Protein AF-A0A3L6LTM4-F1 (afdb_monomer)

Structure (mmCIF, N/CA/C/O backbone):
data_AF-A0A3L6LTM4-F1
#
_entry.id   AF-A0A3L6LTM4-F1
#
loop_
_atom_site.group_PDB
_atom_site.id
_atom_site.type_symbol
_atom_site.label_atom_id
_atom_site.label_alt_id
_atom_site.label_comp_id
_atom_site.label_asym_id
_atom_site.label_entity_id
_atom_site.label_seq_id
_atom_site.pdbx_PDB_ins_code
_atom_site.Cartn_x
_atom_site.Cartn_y
_atom_site.Cartn_z
_atom_site.occupancy
_atom_site.B_iso_or_equiv
_atom_site.auth_seq_id
_atom_site.auth_comp_id
_atom_site.auth_asym_id
_atom_site.auth_atom_id
_atom_site.pdbx_PDB_model_num
ATOM 1 N N . MET A 1 1 ? -9.441 7.353 13.282 1.00 78.56 1 MET A N 1
ATOM 2 C CA . MET A 1 1 ? -9.533 6.423 12.141 1.00 78.56 1 MET A CA 1
ATOM 3 C C . MET A 1 1 ? -8.246 5.631 12.126 1.00 78.56 1 MET A C 1
ATOM 5 O O . MET A 1 1 ? -7.185 6.249 12.117 1.00 78.56 1 MET A O 1
ATOM 9 N N . LYS A 1 2 ? -8.352 4.312 12.266 1.00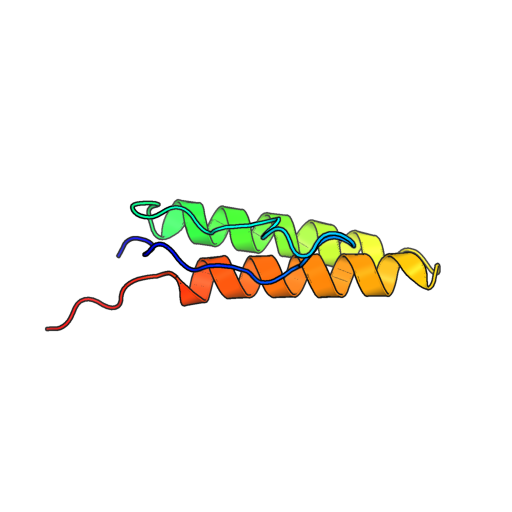 88.31 2 LYS A N 1
ATOM 10 C CA . LYS A 1 2 ? -7.219 3.384 12.304 1.00 88.31 2 LYS A CA 1
ATOM 11 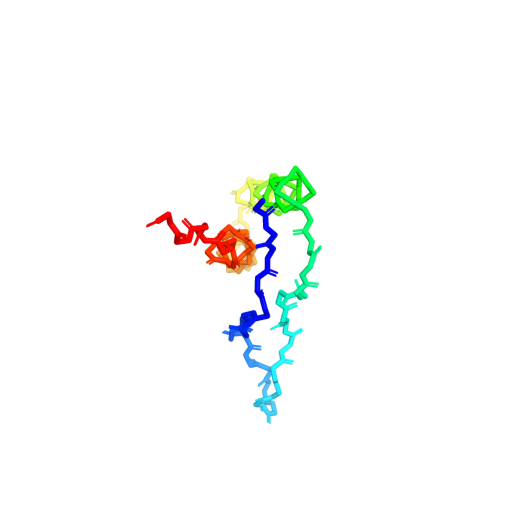C C . LYS A 1 2 ? -7.437 2.306 11.249 1.00 88.31 2 LYS A C 1
ATOM 13 O O . LYS A 1 2 ? -8.565 2.123 10.800 1.00 88.31 2 LYS A O 1
ATOM 18 N N . THR A 1 3 ? -6.384 1.614 10.846 1.00 85.50 3 THR A N 1
ATOM 19 C CA . THR A 1 3 ? -6.503 0.476 9.932 1.00 85.50 3 THR A CA 1
ATOM 20 C C . THR A 1 3 ? -7.107 -0.749 10.628 1.00 85.50 3 THR A C 1
ATOM 22 O O . THR A 1 3 ? -6.811 -1.029 11.791 1.00 85.50 3 THR A O 1
ATOM 25 N N . ALA A 1 4 ? -7.910 -1.516 9.902 1.00 83.00 4 ALA A N 1
ATOM 26 C CA . ALA A 1 4 ? -8.239 -2.904 10.175 1.00 83.00 4 ALA A CA 1
ATOM 27 C C . ALA A 1 4 ? -7.181 -3.825 9.551 1.00 83.00 4 ALA A C 1
ATOM 29 O O . ALA A 1 4 ? -6.431 -3.433 8.655 1.00 83.00 4 ALA A O 1
ATOM 30 N N . ALA A 1 5 ? -7.144 -5.081 9.994 1.00 82.56 5 ALA A N 1
ATOM 31 C CA . ALA A 1 5 ? -6.329 -6.086 9.330 1.00 82.56 5 ALA A CA 1
ATOM 32 C C . ALA A 1 5 ? -6.985 -6.482 7.999 1.00 82.56 5 ALA A C 1
ATOM 34 O O . ALA A 1 5 ? -8.018 -7.153 8.000 1.00 82.56 5 ALA A O 1
ATOM 35 N N . ILE A 1 6 ? -6.384 -6.088 6.872 1.00 77.44 6 ILE A N 1
ATOM 36 C CA . ILE A 1 6 ? -6.830 -6.506 5.538 1.00 77.44 6 ILE A CA 1
ATOM 37 C C . ILE A 1 6 ? -5.748 -7.372 4.883 1.00 77.44 6 ILE A C 1
ATOM 39 O O . ILE A 1 6 ? -4.607 -6.918 4.731 1.00 77.44 6 ILE A O 1
ATOM 43 N N . PRO A 1 7 ? -6.080 -8.611 4.471 1.00 67.19 7 PRO A N 1
ATOM 44 C CA . PRO A 1 7 ? -5.172 -9.421 3.679 1.00 67.19 7 PRO A CA 1
ATOM 45 C C . PRO A 1 7 ? -5.002 -8.798 2.295 1.00 67.19 7 PRO A C 1
ATOM 47 O O . PRO A 1 7 ? -5.972 -8.582 1.568 1.00 67.19 7 PRO A O 1
ATOM 50 N N . PHE A 1 8 ? -3.756 -8.537 1.916 1.00 67.44 8 PHE A N 1
ATOM 51 C CA . PHE A 1 8 ? -3.412 -8.134 0.564 1.00 67.44 8 PHE A CA 1
ATOM 52 C C . PHE A 1 8 ? -2.919 -9.358 -0.203 1.00 67.44 8 PHE A C 1
ATOM 54 O O . PHE A 1 8 ? -1.866 -9.926 0.089 1.00 67.44 8 PHE A O 1
ATOM 61 N N . PHE A 1 9 ? -3.692 -9.796 -1.191 1.00 60.09 9 PHE A N 1
ATOM 62 C CA . PHE A 1 9 ? -3.378 -11.014 -1.927 1.00 60.09 9 PHE A CA 1
ATOM 63 C C . PHE A 1 9 ? -2.375 -10.756 -3.059 1.00 60.09 9 PHE A C 1
ATOM 65 O O . PHE A 1 9 ? -2.743 -10.609 -4.221 1.00 60.09 9 PHE A O 1
ATOM 72 N N . GLN A 1 10 ? -1.088 -10.806 -2.723 1.00 56.56 10 GLN A N 1
ATOM 73 C CA . GLN A 1 10 ? -0.098 -11.404 -3.614 1.00 56.56 10 GLN A CA 1
ATOM 74 C C . GLN A 1 10 ? 0.314 -12.753 -3.031 1.00 56.56 10 GLN A C 1
ATOM 76 O O . GLN A 1 10 ? 0.906 -12.824 -1.954 1.00 56.56 10 GLN A O 1
ATOM 81 N N . CYS A 1 11 ? -0.023 -13.826 -3.741 1.00 56.97 11 CYS A N 1
ATOM 82 C CA . CYS A 1 11 ? 0.469 -15.157 -3.424 1.00 56.97 11 CYS A CA 1
ATOM 83 C C . CYS A 1 11 ? 1.856 -15.342 -4.041 1.00 56.97 11 CYS A C 1
ATOM 85 O O . CYS A 1 11 ? 2.057 -15.036 -5.218 1.00 56.97 11 CYS A O 1
ATOM 87 N N . ASN A 1 12 ? 2.807 -15.891 -3.282 1.00 63.28 12 ASN A N 1
ATOM 88 C CA . ASN A 1 12 ? 4.000 -16.470 -3.905 1.00 63.28 12 ASN A CA 1
ATOM 89 C C . ASN A 1 12 ? 3.617 -17.735 -4.704 1.00 63.28 12 ASN A C 1
ATOM 91 O O . ASN A 1 12 ? 2.484 -18.216 -4.648 1.00 63.28 12 ASN A O 1
ATOM 95 N N . ALA A 1 13 ? 4.585 -18.338 -5.397 1.00 63.94 13 ALA A N 1
ATOM 96 C CA . ALA A 1 13 ? 4.383 -19.605 -6.111 1.00 63.94 13 ALA A CA 1
ATOM 97 C C . ALA A 1 13 ? 3.919 -20.779 -5.212 1.00 63.94 13 ALA A C 1
ATOM 99 O O . ALA A 1 13 ? 3.547 -21.828 -5.731 1.00 63.94 13 ALA A O 1
ATOM 100 N N . LYS A 1 14 ? 3.947 -20.621 -3.881 1.00 73.00 14 LYS A N 1
ATOM 101 C CA . LYS A 1 14 ? 3.485 -21.599 -2.886 1.00 73.00 14 LYS A CA 1
ATOM 102 C C . LYS A 1 14 ? 2.081 -21.296 -2.343 1.00 73.00 14 LYS A C 1
ATOM 104 O O . LYS A 1 14 ? 1.548 -22.110 -1.600 1.00 73.00 14 LYS A O 1
ATOM 109 N N . GLY A 1 15 ? 1.474 -20.171 -2.727 1.00 63.97 15 GLY A N 1
ATOM 110 C CA . GLY A 1 15 ? 0.154 -19.755 -2.252 1.00 63.97 15 GLY A CA 1
ATOM 111 C C . GLY A 1 15 ? 0.162 -18.959 -0.945 1.00 63.97 15 GLY A C 1
ATOM 112 O O . GLY A 1 15 ? -0.912 -18.600 -0.467 1.00 63.97 15 GLY A O 1
ATOM 113 N N . ASP A 1 16 ? 1.331 -18.649 -0.376 1.00 66.81 16 ASP A N 1
ATOM 114 C CA . ASP A 1 16 ? 1.409 -17.913 0.890 1.00 66.81 16 ASP A CA 1
ATOM 115 C C .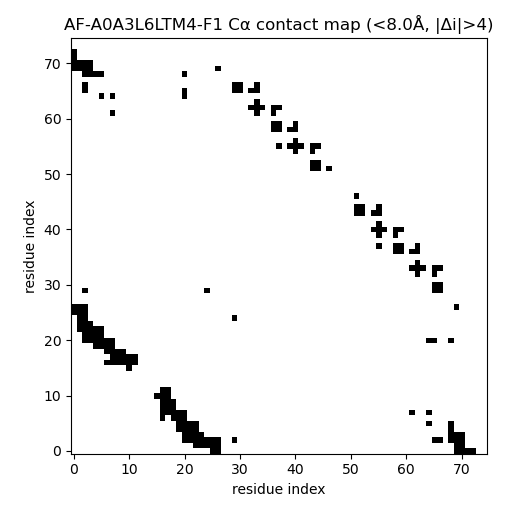 ASP A 1 16 ? 1.001 -16.452 0.689 1.00 66.81 16 ASP A C 1
ATOM 117 O O . ASP A 1 16 ? 1.423 -15.814 -0.279 1.00 66.81 16 ASP A O 1
ATOM 121 N N . GLN A 1 17 ? 0.226 -15.909 1.631 1.00 64.44 17 GLN A N 1
ATOM 122 C CA . GLN A 1 17 ? -0.061 -14.477 1.684 1.00 64.44 17 GLN A CA 1
ATOM 123 C C . GLN A 1 17 ? 1.226 -13.723 2.017 1.00 64.44 17 GLN A C 1
ATOM 125 O O . GLN A 1 17 ? 1.754 -13.839 3.123 1.00 64.44 17 GLN A O 1
ATOM 130 N N . LEU A 1 18 ? 1.743 -12.960 1.057 1.00 64.81 18 LEU A N 1
ATOM 131 C CA . LEU A 1 18 ? 3.002 -12.238 1.232 1.00 64.81 18 LEU A CA 1
ATOM 132 C C . LEU A 1 18 ? 2.847 -10.904 1.967 1.00 64.81 18 LEU A C 1
ATOM 134 O O . LEU A 1 18 ? 3.842 -10.369 2.452 1.00 64.81 18 LEU A O 1
ATOM 138 N N . PHE A 1 19 ? 1.632 -10.355 2.053 1.00 70.81 19 PHE A N 1
ATOM 139 C CA . PHE A 1 19 ? 1.409 -9.047 2.661 1.00 70.81 19 PHE A CA 1
ATOM 140 C C . PHE A 1 19 ? 0.052 -8.948 3.367 1.00 70.81 19 PHE A C 1
ATOM 142 O O . PHE A 1 19 ? -0.978 -9.421 2.887 1.00 70.81 19 PHE A O 1
ATOM 149 N N . VAL A 1 20 ? 0.056 -8.287 4.519 1.00 79.62 20 VAL A N 1
ATOM 150 C CA . VAL A 1 20 ? -1.123 -7.975 5.330 1.00 79.62 20 VAL A CA 1
ATOM 151 C C . VAL A 1 20 ? -0.959 -6.544 5.814 1.00 79.62 20 VAL A C 1
ATOM 153 O O . VAL A 1 20 ? 0.103 -6.181 6.324 1.00 79.62 20 VAL A O 1
ATOM 156 N N . VAL A 1 21 ? -2.010 -5.738 5.681 1.00 80.50 21 VAL A N 1
ATOM 157 C CA . VAL A 1 21 ? -2.060 -4.444 6.365 1.00 80.50 21 VAL A CA 1
ATOM 158 C C . VAL A 1 21 ? -2.318 -4.724 7.841 1.00 80.50 21 VAL A C 1
ATOM 160 O O . VAL A 1 21 ? -3.284 -5.405 8.179 1.00 80.50 21 VAL A O 1
ATOM 163 N N . GLN A 1 22 ? -1.439 -4.251 8.724 1.00 82.50 22 GLN A N 1
ATOM 164 C CA . GLN A 1 22 ? -1.605 -4.441 10.166 1.00 82.50 22 GLN A CA 1
ATOM 165 C C . GLN A 1 22 ? -2.744 -3.569 10.698 1.00 82.50 22 GLN A C 1
ATOM 167 O O . GLN A 1 22 ? -2.927 -2.440 10.245 1.00 82.50 22 GLN A O 1
ATOM 172 N N . ALA A 1 23 ? -3.490 -4.083 11.677 1.00 85.69 23 ALA A N 1
ATOM 173 C CA . ALA A 1 23 ? -4.521 -3.313 12.360 1.00 85.69 23 ALA A CA 1
ATOM 174 C C . ALA A 1 23 ? -3.913 -2.280 13.324 1.00 85.69 23 ALA A C 1
ATOM 176 O O . ALA A 1 23 ? -2.851 -2.503 13.906 1.00 85.69 23 ALA A O 1
ATOM 177 N N . GLY A 1 24 ? -4.633 -1.184 13.552 1.00 85.50 24 GLY A N 1
ATOM 178 C CA . GLY A 1 24 ? -4.320 -0.187 14.574 1.00 85.50 24 GLY A CA 1
ATOM 179 C C . GLY A 1 24 ? -3.392 0.946 14.134 1.00 85.50 24 GLY A C 1
ATOM 180 O O . GLY A 1 24 ? -3.111 1.823 14.956 1.00 85.50 24 GLY A O 1
ATOM 181 N N . VAL A 1 25 ? -2.963 0.956 12.869 1.00 87.88 25 VAL A N 1
ATOM 182 C CA . VAL A 1 25 ? -2.125 2.009 12.276 1.00 87.88 25 VAL A CA 1
ATOM 183 C C . VAL A 1 25 ? -2.961 3.269 12.128 1.00 87.88 25 VAL A C 1
ATOM 185 O O . VAL A 1 25 ? -4.110 3.204 11.686 1.00 87.88 25 VAL A O 1
ATOM 188 N N 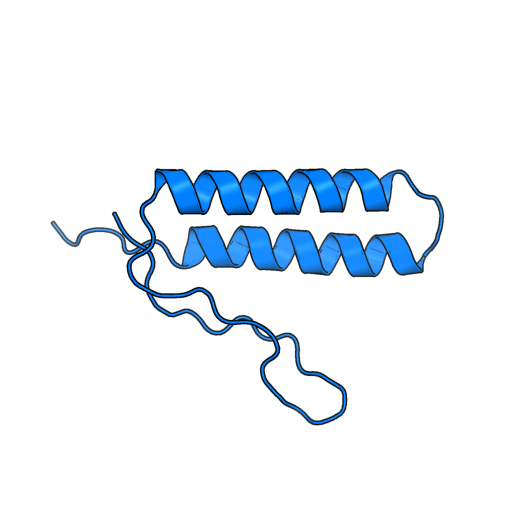. ASP A 1 26 ? -2.412 4.414 12.520 1.00 91.00 26 ASP A N 1
ATOM 189 C CA . ASP A 1 26 ? -3.129 5.681 12.439 1.00 91.00 26 ASP A CA 1
ATOM 190 C C . ASP A 1 26 ? -3.248 6.177 10.992 1.00 91.00 26 ASP A C 1
ATOM 192 O O . ASP A 1 26 ? -2.409 5.901 10.138 1.00 91.00 26 ASP A O 1
ATOM 196 N N . LEU A 1 27 ? -4.305 6.950 10.720 1.00 89.25 27 LEU A N 1
ATOM 197 C CA . LEU A 1 27 ? -4.593 7.507 9.393 1.00 89.25 27 LEU A CA 1
ATOM 198 C C . LEU A 1 27 ? -3.389 8.221 8.759 1.00 89.25 27 LEU A C 1
ATOM 200 O O . LEU A 1 27 ? -3.126 8.037 7.574 1.00 89.25 27 LEU A O 1
ATOM 204 N N . ALA A 1 28 ? -2.678 9.044 9.533 1.00 91.50 28 ALA A N 1
ATOM 205 C CA . ALA A 1 28 ? -1.528 9.792 9.029 1.00 91.50 28 ALA A CA 1
ATOM 206 C C . ALA A 1 28 ? -0.406 8.850 8.568 1.00 91.50 28 ALA A C 1
ATOM 208 O O . ALA A 1 28 ? 0.132 9.028 7.478 1.00 91.50 28 ALA A O 1
ATOM 209 N N . ASP A 1 29 ? -0.120 7.810 9.351 1.00 90.31 29 ASP A N 1
ATOM 210 C CA . ASP A 1 29 ? 0.907 6.822 9.025 1.00 90.31 29 ASP A CA 1
ATOM 211 C C . ASP A 1 29 ? 0.502 5.976 7.813 1.00 90.31 29 ASP A C 1
ATOM 213 O O . ASP A 1 29 ? 1.310 5.760 6.913 1.00 90.31 29 ASP A O 1
ATOM 217 N N . ALA A 1 30 ? -0.769 5.571 7.727 1.00 88.06 30 ALA A N 1
ATOM 218 C CA . ALA A 1 30 ? -1.297 4.839 6.576 1.00 88.06 30 ALA A CA 1
ATOM 219 C C . ALA A 1 30 ? -1.215 5.658 5.272 1.00 88.06 30 ALA A C 1
ATOM 221 O O . ALA A 1 30 ? -0.879 5.113 4.219 1.00 88.06 30 ALA A O 1
ATOM 222 N N . LEU A 1 31 ? -1.469 6.971 5.335 1.00 91.00 31 LEU A N 1
ATOM 223 C CA . LEU A 1 31 ? -1.302 7.882 4.196 1.00 91.00 31 LEU A CA 1
ATOM 224 C C . LEU A 1 31 ? 0.170 8.047 3.806 1.00 91.00 31 LEU A C 1
ATOM 226 O O . LEU A 1 31 ? 0.480 8.058 2.615 1.00 91.00 31 LEU A O 1
ATOM 230 N N . ILE A 1 32 ? 1.078 8.131 4.784 1.00 94.56 32 ILE A N 1
ATOM 231 C CA . ILE A 1 32 ? 2.526 8.164 4.529 1.00 94.56 32 ILE A CA 1
ATOM 232 C C . ILE A 1 32 ? 2.961 6.878 3.821 1.00 94.56 32 ILE A C 1
ATOM 234 O O . ILE A 1 32 ? 3.649 6.948 2.804 1.00 94.56 32 ILE A O 1
ATOM 238 N N . TRP A 1 33 ? 2.513 5.712 4.294 1.00 90.62 33 TRP A N 1
ATOM 239 C CA . TRP A 1 33 ? 2.814 4.428 3.656 1.00 90.62 33 TRP A CA 1
ATOM 240 C C . TRP A 1 33 ? 2.311 4.375 2.217 1.00 90.62 33 TRP A C 1
ATOM 242 O O . TRP A 1 33 ? 3.065 4.002 1.320 1.00 90.62 33 TRP A O 1
ATOM 252 N N . ALA A 1 34 ? 1.060 4.781 1.983 1.00 92.00 34 ALA A N 1
ATOM 253 C CA . ALA A 1 34 ? 0.489 4.826 0.643 1.00 92.00 34 ALA A CA 1
ATOM 254 C C . ALA A 1 34 ? 1.282 5.765 -0.278 1.00 92.00 34 ALA A C 1
ATOM 256 O O . ALA A 1 34 ? 1.593 5.381 -1.403 1.00 92.00 34 ALA A O 1
ATOM 257 N N . SER A 1 35 ? 1.668 6.950 0.206 1.00 94.50 35 SER A N 1
ATOM 258 C CA . SER A 1 35 ? 2.484 7.899 -0.558 1.00 94.50 35 SER A CA 1
ATOM 259 C C . SER A 1 35 ? 3.835 7.300 -0.940 1.00 94.50 35 SER A C 1
ATOM 261 O O . SER A 1 35 ? 4.185 7.298 -2.113 1.00 94.50 35 SER A O 1
ATOM 263 N N . SER A 1 36 ? 4.568 6.715 0.014 1.00 93.81 36 SER A N 1
ATOM 264 C CA . SER A 1 36 ? 5.884 6.119 -0.261 1.00 93.81 36 SER A CA 1
ATOM 265 C C . SER A 1 36 ? 5.816 4.946 -1.245 1.00 93.81 36 SER A C 1
ATOM 267 O O . SER A 1 36 ? 6.703 4.778 -2.087 1.00 93.81 36 SER A O 1
ATOM 269 N N . LEU A 1 37 ? 4.759 4.132 -1.165 1.00 93.06 37 LEU A N 1
ATOM 270 C CA . LEU A 1 37 ? 4.517 3.044 -2.114 1.00 93.06 37 LEU A CA 1
ATOM 271 C C . LEU A 1 37 ? 4.239 3.581 -3.524 1.00 93.06 37 LEU A C 1
ATOM 273 O O . LEU A 1 37 ? 4.764 3.036 -4.494 1.00 93.06 37 LEU A O 1
ATOM 277 N N . LEU A 1 38 ? 3.458 4.658 -3.641 1.00 93.50 38 LEU A N 1
ATOM 278 C CA . LEU A 1 38 ? 3.168 5.304 -4.922 1.00 93.50 38 LEU A CA 1
ATOM 279 C C . LEU A 1 38 ? 4.400 5.986 -5.522 1.00 93.50 38 LEU A C 1
ATOM 281 O O . LEU A 1 38 ? 4.632 5.822 -6.715 1.00 93.50 38 LEU A O 1
ATOM 285 N N . ASP A 1 39 ? 5.224 6.662 -4.721 1.00 94.69 39 ASP A N 1
ATOM 286 C CA . ASP A 1 39 ? 6.480 7.267 -5.191 1.00 94.69 39 ASP A CA 1
ATOM 287 C C . ASP A 1 39 ? 7.417 6.202 -5.777 1.00 94.69 39 ASP A C 1
ATOM 289 O O . ASP A 1 39 ? 7.982 6.368 -6.858 1.00 94.69 39 ASP A O 1
ATOM 293 N N . THR A 1 40 ? 7.519 5.054 -5.102 1.00 91.75 40 THR A N 1
ATOM 294 C CA . THR A 1 40 ? 8.312 3.919 -5.593 1.00 91.75 40 THR A CA 1
ATOM 295 C C . THR A 1 40 ? 7.708 3.330 -6.872 1.00 91.75 40 THR A C 1
ATOM 297 O O . THR A 1 40 ? 8.438 2.982 -7.797 1.00 91.75 40 THR A O 1
ATOM 300 N N . ALA A 1 41 ? 6.376 3.234 -6.957 1.00 90.69 41 ALA A N 1
ATOM 301 C CA . ALA A 1 41 ? 5.691 2.764 -8.159 1.00 90.69 41 ALA A CA 1
ATOM 302 C C . ALA A 1 41 ? 5.933 3.692 -9.358 1.00 90.69 41 ALA A C 1
ATOM 304 O O . ALA A 1 41 ? 6.173 3.203 -10.458 1.00 90.69 41 ALA A O 1
ATOM 305 N N . ILE A 1 42 ? 5.902 5.010 -9.146 1.00 90.44 42 ILE A N 1
ATOM 306 C CA . ILE A 1 42 ? 6.198 6.013 -10.175 1.00 90.44 42 ILE A CA 1
ATOM 307 C C . ILE A 1 42 ? 7.639 5.854 -10.657 1.00 90.44 42 ILE A C 1
ATOM 309 O O . ILE A 1 42 ? 7.850 5.718 -11.857 1.00 90.44 42 ILE A O 1
ATOM 313 N N . GLY A 1 43 ? 8.605 5.759 -9.738 1.00 88.81 43 GLY A N 1
ATOM 314 C CA . GLY A 1 43 ? 10.010 5.553 -10.101 1.00 88.81 43 GLY A CA 1
ATOM 315 C C . GLY A 1 43 ? 10.247 4.272 -10.910 1.00 88.81 43 GLY A C 1
ATOM 316 O O . GLY A 1 43 ? 11.079 4.263 -11.810 1.00 88.81 43 GLY A O 1
ATOM 317 N N . LEU A 1 44 ? 9.485 3.201 -10.653 1.00 88.25 44 LEU A N 1
ATOM 318 C CA . LEU A 1 44 ? 9.529 1.993 -11.484 1.00 88.25 44 LEU A CA 1
ATOM 319 C C . LEU A 1 44 ? 8.893 2.193 -12.867 1.00 88.25 44 LEU A C 1
ATOM 321 O O . LEU A 1 44 ? 9.343 1.585 -13.826 1.00 88.25 44 LEU A O 1
ATOM 325 N N . LEU A 1 45 ? 7.845 3.005 -13.000 1.00 85.12 45 LEU A N 1
ATOM 326 C CA . LEU A 1 45 ? 7.230 3.273 -14.308 1.00 85.12 45 LEU A CA 1
ATOM 327 C C . LEU A 1 45 ? 8.093 4.168 -15.201 1.00 85.12 45 LEU A C 1
ATOM 329 O O . LEU A 1 45 ? 7.936 4.133 -16.418 1.00 85.12 45 LEU A O 1
ATOM 333 N N . GLU A 1 46 ? 8.976 4.965 -14.605 1.00 85.12 46 GLU A N 1
ATOM 334 C CA . GLU A 1 46 ? 9.968 5.767 -15.325 1.00 85.12 46 GLU A CA 1
ATOM 335 C C . GLU A 1 46 ? 11.120 4.915 -15.890 1.00 85.12 46 GLU A C 1
ATOM 337 O O . GLU A 1 46 ? 11.832 5.368 -16.785 1.00 85.12 46 GLU A O 1
ATOM 342 N N . ASP A 1 47 ? 11.281 3.676 -15.413 1.00 78.38 47 ASP A N 1
ATOM 343 C CA . ASP A 1 47 ? 12.231 2.692 -15.933 1.00 78.38 47 ASP A CA 1
ATOM 344 C C . ASP A 1 47 ? 11.570 1.859 -17.056 1.00 78.38 47 ASP A C 1
ATOM 346 O O . ASP A 1 47 ? 10.570 1.175 -16.830 1.00 78.38 47 ASP A O 1
ATOM 350 N N . GLU A 1 48 ? 12.101 1.912 -18.285 1.00 70.25 48 GLU A N 1
ATOM 351 C CA . GLU A 1 48 ? 11.468 1.372 -19.510 1.00 70.25 48 GLU A CA 1
ATOM 352 C C . GLU A 1 48 ? 11.371 -0.176 -19.574 1.00 70.25 48 GLU A C 1
ATOM 354 O O . GLU A 1 48 ? 10.949 -0.749 -20.586 1.00 70.25 48 GLU A O 1
ATOM 359 N N . GLU A 1 49 ? 11.727 -0.901 -18.511 1.00 72.06 49 GLU A N 1
ATOM 360 C CA . GLU A 1 49 ? 11.624 -2.360 -18.462 1.00 72.06 49 GLU A CA 1
ATOM 361 C C . GLU A 1 49 ? 10.201 -2.874 -18.151 1.00 72.06 49 GLU A C 1
ATOM 363 O O . GLU A 1 49 ? 9.536 -2.491 -17.190 1.00 72.06 49 GLU A O 1
ATOM 368 N N . SER A 1 50 ? 9.748 -3.891 -18.899 1.00 59.62 50 SER A N 1
ATOM 369 C CA . SER A 1 50 ? 8.430 -4.530 -18.699 1.00 59.62 50 SER A CA 1
ATOM 370 C C . SER A 1 50 ? 8.217 -5.125 -17.295 1.00 59.62 50 SER A C 1
ATOM 372 O O . SER A 1 50 ? 7.068 -5.301 -16.883 1.00 59.62 50 SER A O 1
ATOM 374 N N . ARG A 1 51 ? 9.285 -5.468 -16.559 1.00 65.88 51 ARG A N 1
ATOM 375 C CA . ARG A 1 51 ? 9.187 -5.959 -15.170 1.00 65.88 51 ARG A CA 1
ATOM 376 C C . ARG A 1 51 ? 8.903 -4.827 -14.184 1.00 65.88 51 ARG A C 1
ATOM 378 O O . ARG A 1 51 ? 8.244 -5.066 -13.170 1.00 65.88 51 ARG A O 1
ATOM 385 N N . SER A 1 52 ? 9.321 -3.610 -14.512 1.00 77.06 52 SER A N 1
ATOM 386 C CA . SER A 1 52 ? 9.116 -2.416 -13.698 1.00 77.06 52 SER A CA 1
ATOM 387 C C . SER A 1 52 ? 7.638 -2.017 -13.671 1.00 77.06 52 SER A C 1
ATOM 389 O O . SER A 1 52 ? 7.103 -1.718 -12.605 1.00 77.06 52 SER A O 1
ATOM 391 N N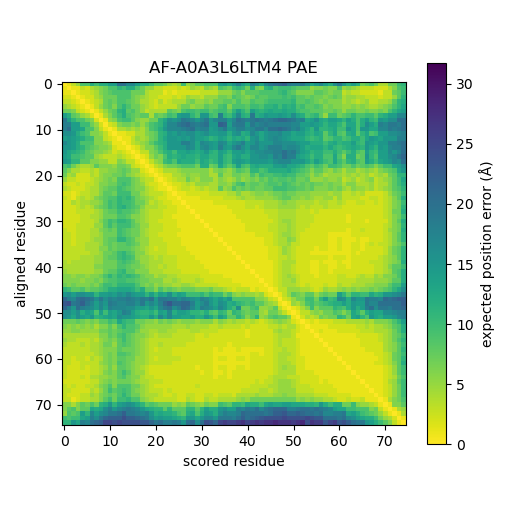 . ALA A 1 53 ? 6.909 -2.210 -14.779 1.00 81.25 53 ALA A N 1
ATOM 392 C CA 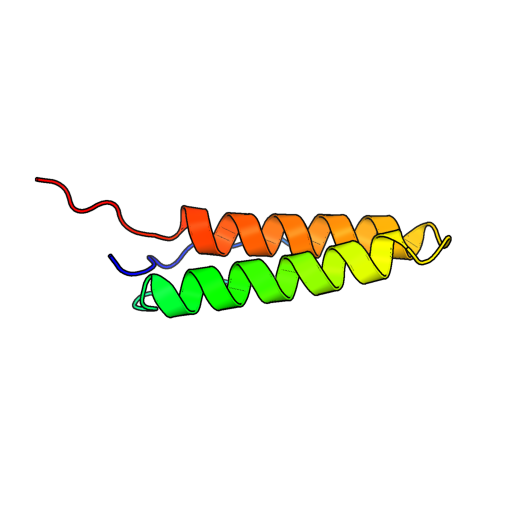. ALA A 1 53 ? 5.453 -2.027 -14.825 1.00 81.25 53 ALA A CA 1
ATOM 393 C C . ALA A 1 53 ? 4.679 -2.989 -13.899 1.00 81.25 53 ALA A C 1
ATOM 395 O O . ALA A 1 53 ? 3.727 -2.585 -13.227 1.00 81.25 53 ALA A O 1
ATOM 396 N N . GLN A 1 54 ? 5.086 -4.263 -13.823 1.00 83.06 54 GLN A N 1
ATOM 397 C CA . GLN A 1 54 ? 4.437 -5.225 -12.927 1.00 83.06 54 GLN A CA 1
ATOM 398 C C . GLN A 1 54 ? 4.742 -4.915 -11.456 1.00 83.06 54 GLN A C 1
ATOM 400 O O . GLN A 1 54 ? 3.835 -4.982 -10.627 1.00 83.06 54 GLN A O 1
ATOM 405 N N . GLY A 1 55 ? 5.980 -4.526 -11.135 1.00 84.19 55 GLY A N 1
ATOM 406 C CA . GLY A 1 55 ? 6.346 -4.058 -9.795 1.00 84.19 55 GLY A CA 1
ATOM 407 C C . GLY A 1 55 ? 5.558 -2.815 -9.373 1.00 84.19 55 GLY A C 1
ATOM 408 O O . GLY A 1 55 ? 4.991 -2.785 -8.281 1.00 84.19 55 GLY A O 1
ATOM 409 N N . ALA A 1 56 ? 5.428 -1.832 -10.266 1.00 88.69 56 ALA A N 1
ATOM 410 C CA . ALA A 1 56 ? 4.655 -0.619 -10.022 1.00 88.69 56 ALA A CA 1
ATOM 411 C C . ALA A 1 56 ? 3.172 -0.904 -9.752 1.00 88.69 56 ALA A C 1
ATOM 413 O O . ALA A 1 56 ? 2.594 -0.363 -8.808 1.00 88.69 56 ALA A O 1
ATOM 414 N N . MET A 1 57 ? 2.557 -1.800 -10.533 1.00 87.56 57 MET A N 1
ATOM 415 C CA . MET A 1 57 ? 1.166 -2.209 -10.320 1.00 87.56 57 MET A CA 1
ATOM 416 C C . MET A 1 57 ? 0.961 -2.807 -8.924 1.00 87.56 57 MET A C 1
ATOM 418 O O . MET A 1 57 ? -0.021 -2.491 -8.254 1.00 87.56 57 MET A O 1
ATOM 422 N N . VAL A 1 58 ? 1.889 -3.649 -8.470 1.00 87.94 58 VAL A N 1
ATOM 423 C CA . VAL A 1 58 ? 1.823 -4.282 -7.146 1.00 87.94 58 VAL A CA 1
ATOM 424 C C . VAL A 1 58 ? 1.929 -3.242 -6.037 1.00 87.94 58 VAL A C 1
ATOM 426 O O . VAL A 1 58 ? 1.110 -3.242 -5.121 1.00 87.94 58 VAL A O 1
ATOM 429 N N . LEU A 1 59 ? 2.883 -2.316 -6.140 1.00 90.06 59 LEU A N 1
ATOM 430 C CA . LEU A 1 59 ? 3.058 -1.240 -5.162 1.00 90.06 59 LEU A CA 1
ATOM 431 C C . LEU A 1 59 ? 1.825 -0.331 -5.082 1.00 90.06 59 LEU A C 1
ATOM 433 O O . LEU A 1 59 ? 1.368 -0.006 -3.986 1.00 90.06 59 LEU A O 1
ATOM 437 N N . ALA A 1 60 ? 1.224 0.013 -6.223 1.00 90.88 60 ALA A N 1
ATOM 438 C CA . ALA A 1 60 ? -0.016 0.787 -6.260 1.00 90.88 60 ALA A CA 1
ATOM 439 C C . ALA A 1 60 ? -1.189 0.037 -5.602 1.00 90.88 60 ALA A C 1
ATOM 441 O O . ALA A 1 60 ? -1.989 0.625 -4.872 1.00 90.88 60 ALA A O 1
ATOM 442 N N . GLN A 1 61 ? -1.283 -1.277 -5.814 1.00 89.00 61 GLN A N 1
ATOM 443 C CA . GLN A 1 61 ? -2.285 -2.117 -5.160 1.00 89.00 61 GLN A CA 1
ATOM 444 C C . GLN A 1 61 ? -2.065 -2.193 -3.636 1.00 89.00 61 GLN A C 1
ATOM 446 O O . GLN A 1 61 ? -3.039 -2.131 -2.884 1.00 89.00 61 GLN A O 1
ATOM 451 N N . MET A 1 62 ? -0.814 -2.262 -3.167 1.00 88.56 62 MET A N 1
ATOM 452 C CA . MET A 1 62 ? -0.485 -2.208 -1.735 1.00 88.56 62 MET A CA 1
ATOM 453 C C . MET A 1 62 ? -0.865 -0.857 -1.120 1.00 88.56 62 MET A C 1
ATOM 455 O O . MET A 1 62 ? -1.452 -0.819 -0.039 1.00 88.56 62 MET A O 1
ATOM 459 N N . ALA A 1 63 ? -0.591 0.246 -1.826 1.00 91.06 63 ALA A N 1
ATOM 460 C CA . ALA A 1 63 ? -0.980 1.587 -1.398 1.00 91.06 63 ALA A CA 1
ATOM 461 C C . ALA A 1 63 ? -2.503 1.698 -1.246 1.00 91.06 63 ALA A C 1
ATOM 463 O O . ALA A 1 63 ? -2.994 2.162 -0.218 1.00 91.06 63 ALA A O 1
ATOM 464 N N . LYS A 1 64 ? -3.259 1.189 -2.227 1.00 89.62 64 LYS A N 1
ATOM 465 C CA . LYS A 1 64 ? -4.723 1.106 -2.153 1.00 89.62 64 LYS A CA 1
ATOM 466 C C . LYS A 1 64 ? -5.185 0.301 -0.938 1.00 89.62 64 LYS A C 1
ATOM 468 O O . LYS A 1 64 ? -6.066 0.755 -0.220 1.00 89.62 64 LYS A O 1
ATOM 473 N N . ALA A 1 65 ? -4.578 -0.854 -0.676 1.00 87.69 65 ALA A N 1
ATOM 474 C CA . ALA A 1 65 ? -4.954 -1.697 0.457 1.00 87.69 65 ALA A CA 1
ATOM 475 C C . ALA A 1 65 ? -4.729 -1.012 1.815 1.00 87.69 65 ALA A C 1
ATOM 477 O O . ALA A 1 65 ? -5.548 -1.179 2.715 1.00 87.69 65 ALA A O 1
ATOM 478 N N . ALA A 1 66 ? -3.666 -0.214 1.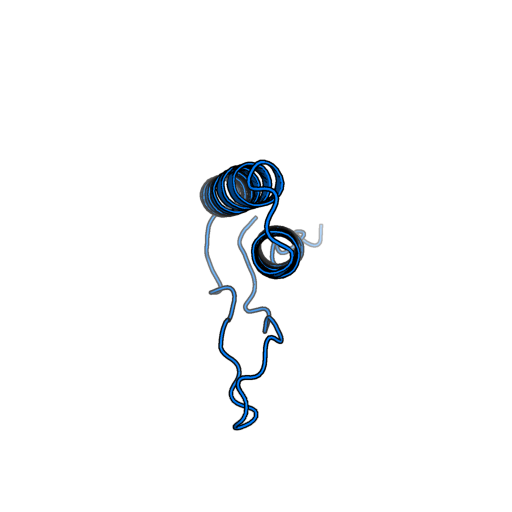959 1.00 87.75 66 ALA A N 1
ATOM 479 C CA . ALA A 1 66 ? -3.423 0.568 3.172 1.00 87.75 66 ALA A CA 1
ATOM 480 C C . ALA A 1 66 ? -4.537 1.597 3.438 1.00 87.75 66 ALA A C 1
ATOM 482 O O . ALA A 1 66 ? -4.917 1.805 4.589 1.00 87.75 66 ALA A O 1
ATOM 483 N N . ILE A 1 67 ? -5.088 2.201 2.380 1.00 88.75 67 ILE A N 1
ATOM 484 C CA . ILE A 1 67 ? -6.202 3.155 2.475 1.00 88.75 67 ILE A CA 1
ATOM 485 C C . ILE A 1 67 ? -7.538 2.440 2.694 1.00 88.75 67 ILE A C 1
ATOM 487 O O . ILE A 1 67 ? -8.297 2.834 3.575 1.00 88.75 67 ILE A O 1
ATOM 491 N N . AS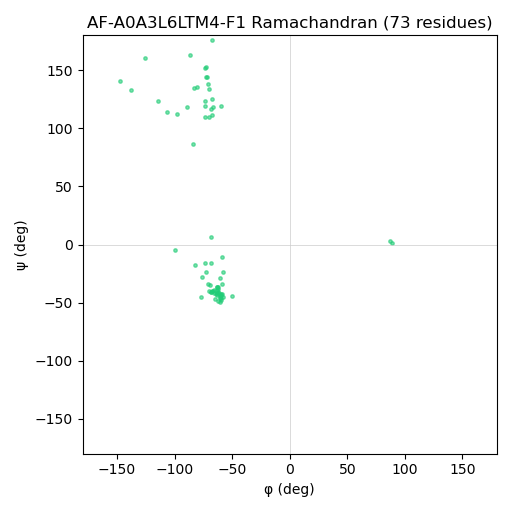P A 1 68 ? -7.807 1.367 1.948 1.00 87.62 68 ASP A N 1
ATOM 492 C CA . ASP A 1 68 ? -9.027 0.557 2.088 1.00 87.62 68 ASP A CA 1
ATOM 493 C C . ASP A 1 68 ? -9.150 -0.052 3.494 1.00 87.62 68 ASP A C 1
ATOM 495 O O . ASP A 1 68 ? -10.255 -0.282 3.983 1.00 87.62 68 ASP A O 1
ATOM 499 N N . ALA A 1 69 ? -8.018 -0.300 4.159 1.00 86.75 69 ALA A N 1
ATOM 500 C CA . ALA A 1 69 ? -7.978 -0.800 5.524 1.00 86.75 69 ALA A CA 1
ATOM 501 C C . ALA A 1 69 ? -8.474 0.200 6.563 1.00 86.75 69 ALA A C 1
ATOM 503 O O . ALA A 1 69 ? -8.752 -0.210 7.683 1.00 86.75 69 ALA A O 1
ATOM 504 N N . LEU A 1 70 ? -8.588 1.490 6.257 1.00 88.25 70 LEU A N 1
ATOM 505 C CA . LEU A 1 70 ? -9.000 2.474 7.249 1.00 88.25 70 LEU A CA 1
ATOM 506 C C . LE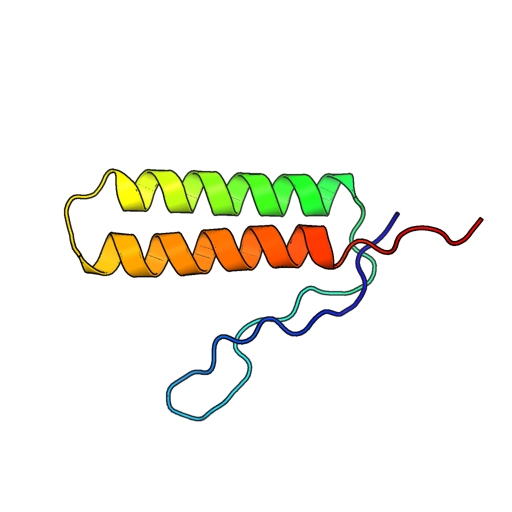U A 1 70 ? -10.470 2.274 7.652 1.00 88.25 70 LEU A C 1
ATOM 508 O O . LEU A 1 70 ? -11.388 2.460 6.855 1.00 88.25 70 LEU A O 1
ATOM 512 N N . GLU A 1 71 ? -10.698 1.948 8.924 1.00 81.38 71 GLU A N 1
ATOM 513 C CA . GLU A 1 71 ? -12.036 1.780 9.484 1.00 81.38 71 GLU A CA 1
ATOM 514 C C . GLU A 1 71 ? -12.775 3.119 9.499 1.00 81.38 71 GLU A C 1
ATOM 516 O O . GLU A 1 71 ? -12.367 4.072 10.174 1.00 81.38 71 GLU A O 1
ATOM 521 N N . VAL A 1 72 ? -13.894 3.193 8.777 1.00 65.38 72 VAL A N 1
ATOM 522 C CA . VAL A 1 72 ? -14.796 4.342 8.856 1.00 65.38 72 VAL A CA 1
ATOM 523 C C . VAL A 1 72 ? -15.546 4.256 10.187 1.00 65.38 72 VAL A C 1
ATOM 525 O O . VAL A 1 72 ? -16.271 3.280 10.396 1.00 65.38 72 VAL A O 1
ATOM 528 N N . PRO A 1 73 ? -15.414 5.243 11.094 1.00 55.94 73 PRO A N 1
ATOM 529 C CA . PRO A 1 73 ? -16.175 5.236 12.335 1.00 55.94 73 PRO A CA 1
ATOM 530 C C . PRO A 1 73 ? -17.670 5.233 12.003 1.00 55.94 73 PRO A C 1
ATOM 532 O O . PRO A 1 73 ? -18.162 6.136 11.328 1.00 55.94 73 PRO A O 1
ATOM 535 N N . HIS A 1 74 ? -18.385 4.192 12.432 1.00 54.56 74 HIS A N 1
ATOM 536 C CA . HIS A 1 74 ? -19.843 4.176 12.382 1.00 54.56 74 HIS A CA 1
ATOM 537 C C . HIS A 1 74 ? -20.349 5.185 13.418 1.00 54.56 74 HIS A C 1
ATOM 539 O O . HIS A 1 74 ? -20.142 4.992 14.617 1.00 54.56 74 HIS A O 1
ATOM 545 N N . VAL A 1 75 ? -20.910 6.292 12.925 1.00 41.84 75 VAL A N 1
ATOM 546 C CA . VAL A 1 75 ? -21.602 7.321 13.718 1.00 41.84 75 VAL A CA 1
ATOM 547 C C . VAL A 1 75 ? -23.024 6.861 13.998 1.00 41.84 75 VAL A C 1
ATOM 549 O O . VAL A 1 75 ? -23.663 6.369 13.040 1.00 41.84 75 VAL A O 1
#

Sequence (75 aa):
MKTAAIPFFQCNAKGDQLFVVQAGVDLADALIWASSLLDTAIGLLEDEESRSAQGAMVLAQMAKAAIDALEVPHV

Solvent-accessible surface area (backbone atoms only — not comparable to full-atom values): 4066 Å² total; per-residue (Å²): 99,31,22,39,71,39,82,41,90,49,59,50,101,84,64,48,73,73,42,64,42,64,56,71,43,43,54,69,58,35,50,49,51,24,48,56,30,39,54,53,17,50,59,25,59,74,41,94,50,78,65,26,48,57,53,17,53,52,30,43,52,52,20,49,48,39,55,71,20,44,47,75,81,87,127

pLDDT: mean 80.61, std 12.16, range [41.84, 94.69]

Nearest PDB structures (foldseek):
  5zwl-assembly1_E  TM=8.093E-01  e=1.500E+00  Thermosynechococcus vestitus BP-1
  6wkt-assembly1_A  TM=8.476E-01  e=9.637E+00  Bacillus subtilis subsp. subtilis str. 168

Secondary structure (DSSP, 8-state):
-BB--EEEEEE-TT--EEEEEPTT-BHHHHHHHHHHHHHHHHHHHTS--HHHHHHHHHHHHHHHHHHHTBPPP--

Mean predicted aligned error: 6.8 Å

Foldseek 3Di:
DWFDWDQDDDADVVGDRPDIQDTGHDPVVLQVQLVVLQVQLVVLVVPPDPVSPVSSVSSNSVSVNSVVRDDDDDD

Radius of gyration: 13.68 Å; Cα contacts (8 Å, |Δi|>4): 107; chains: 1; bounding box: 34×31×34 Å